Protein AF-A0A3D6EX72-F1 (afdb_monomer)

Solvent-accessible surface area (backbone atoms only — not comparable to full-atom values): 7469 Å² total; per-residue (Å²): 136,86,85,80,82,80,80,81,78,77,79,78,77,79,80,71,85,74,81,72,70,43,77,52,79,82,51,89,99,58,86,81,90,85,90,85,56,55,91,78,29,48,62,69,95,74,59,73,70,60,56,36,76,90,53,29,96,53,66,65,92,53,55,80,74,70,65,52,53,46,72,46,76,46,68,79,80,61,88,98,65,88,84,88,87,80,90,78,62,94,51,87,85,62,88,80,80,86,88,80,116

Structure (mmCIF, N/CA/C/O backbone):
data_AF-A0A3D6EX72-F1
#
_entry.id   AF-A0A3D6EX72-F1
#
loop_
_atom_site.group_PDB
_atom_site.id
_atom_site.type_symbol
_atom_site.label_atom_id
_atom_site.label_alt_id
_atom_site.label_comp_id
_atom_site.label_asym_id
_atom_site.label_entity_id
_atom_site.label_seq_id
_atom_site.pdbx_PDB_ins_code
_atom_site.Cartn_x
_atom_site.Cartn_y
_atom_site.Cartn_z
_atom_site.occupancy
_atom_site.B_iso_or_equiv
_atom_site.auth_seq_id
_atom_site.auth_comp_id
_atom_site.auth_asym_id
_atom_site.auth_atom_id
_atom_site.pdbx_PDB_model_num
ATOM 1 N N . MET A 1 1 ? 23.526 -18.997 56.737 1.00 39.22 1 MET A N 1
ATOM 2 C CA . MET A 1 1 ? 23.527 -19.389 55.312 1.00 39.22 1 MET A CA 1
ATOM 3 C C . MET A 1 1 ? 22.386 -18.624 54.656 1.00 39.22 1 MET A C 1
ATOM 5 O O . MET A 1 1 ? 21.242 -18.857 55.017 1.00 39.22 1 MET A O 1
ATOM 9 N N . LYS A 1 2 ? 22.688 -17.590 53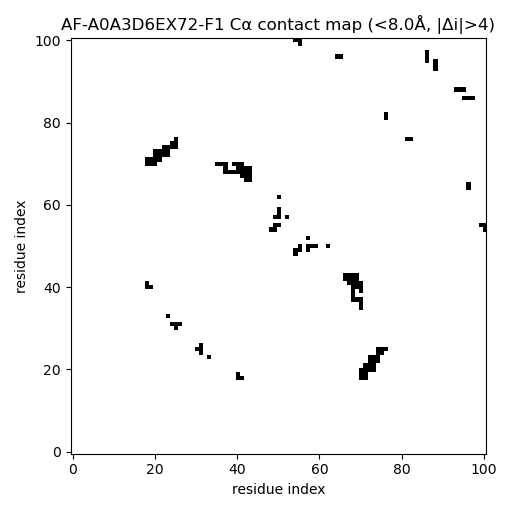.861 1.00 40.88 2 LYS A N 1
ATOM 10 C CA . LYS A 1 2 ? 21.680 -16.709 53.247 1.00 40.88 2 LYS 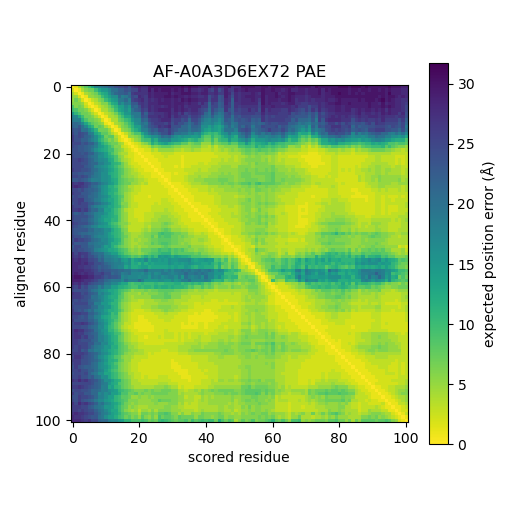A CA 1
ATOM 11 C C . LYS A 1 2 ? 21.307 -17.302 51.889 1.00 40.88 2 LYS A C 1
ATOM 13 O O . LYS A 1 2 ? 22.139 -17.306 50.990 1.00 40.88 2 LYS A O 1
ATOM 18 N N . ALA A 1 3 ? 20.101 -17.848 51.772 1.00 45.00 3 ALA A N 1
ATOM 19 C CA . ALA A 1 3 ? 19.564 -18.295 50.494 1.00 45.00 3 ALA A CA 1
ATOM 20 C C . ALA A 1 3 ? 19.181 -17.054 49.673 1.00 45.00 3 ALA A C 1
ATOM 22 O O . ALA A 1 3 ? 18.175 -16.407 49.957 1.00 45.00 3 ALA A O 1
ATOM 23 N N . SER A 1 4 ? 20.016 -16.679 48.703 1.00 49.28 4 SER A N 1
ATOM 24 C CA . SER A 1 4 ? 19.645 -15.684 47.695 1.00 49.28 4 SER A CA 1
ATOM 25 C C . SER A 1 4 ? 18.613 -16.302 46.756 1.00 49.28 4 SER A C 1
ATOM 27 O O . SER A 1 4 ? 18.953 -17.163 45.947 1.00 49.28 4 SER A O 1
ATOM 29 N N . LEU A 1 5 ? 17.359 -15.859 46.860 1.00 48.84 5 LEU A N 1
ATOM 30 C CA . LEU A 1 5 ? 16.354 -16.086 45.825 1.00 48.84 5 LEU A CA 1
ATOM 31 C C . LEU A 1 5 ? 16.748 -15.274 44.584 1.00 48.84 5 LEU A C 1
ATOM 33 O O . LEU A 1 5 ? 16.653 -14.048 44.578 1.00 48.84 5 LEU A O 1
ATOM 37 N N . ILE A 1 6 ? 17.190 -15.960 43.533 1.00 57.16 6 ILE A N 1
ATOM 38 C CA . ILE A 1 6 ? 17.331 -15.379 42.197 1.00 57.16 6 ILE A CA 1
ATOM 39 C C . ILE A 1 6 ? 15.939 -15.407 41.560 1.00 57.16 6 ILE A C 1
ATOM 41 O O . ILE A 1 6 ? 15.443 -16.463 41.175 1.00 57.16 6 ILE A O 1
ATOM 45 N N . VAL A 1 7 ? 15.287 -14.246 41.491 1.00 55.91 7 VAL A N 1
ATOM 46 C CA . VAL A 1 7 ? 14.024 -14.072 40.765 1.00 55.91 7 VAL A CA 1
ATOM 47 C C . VAL A 1 7 ? 14.360 -13.969 39.278 1.00 55.91 7 VAL A C 1
ATOM 49 O O . VAL A 1 7 ? 14.797 -12.926 38.798 1.00 55.91 7 VAL A O 1
ATOM 52 N N . ILE A 1 8 ? 14.198 -15.072 38.549 1.00 58.75 8 ILE A N 1
ATOM 53 C CA . ILE A 1 8 ? 14.285 -15.099 37.085 1.00 58.75 8 ILE A CA 1
ATOM 54 C C . ILE A 1 8 ? 13.004 -14.448 36.556 1.00 58.75 8 ILE A C 1
ATOM 56 O O . ILE A 1 8 ? 11.953 -15.081 36.479 1.00 58.75 8 ILE A O 1
ATOM 60 N N . SER A 1 9 ? 13.079 -13.152 36.252 1.00 58.03 9 SER A N 1
ATOM 61 C CA . SER A 1 9 ? 12.017 -12.431 35.549 1.00 58.03 9 SER A CA 1
ATOM 62 C C . SER A 1 9 ? 11.992 -12.909 34.096 1.00 58.03 9 SER A C 1
ATOM 64 O O . SER A 1 9 ? 12.827 -12.511 33.284 1.00 58.03 9 SER A O 1
ATOM 66 N N . LEU A 1 10 ? 11.081 -13.833 33.787 1.00 56.16 10 LEU A N 1
ATOM 67 C CA . LEU A 1 10 ? 10.816 -14.292 32.429 1.00 56.16 10 LEU A CA 1
ATOM 68 C C . LEU A 1 10 ? 10.096 -13.157 31.688 1.00 56.16 10 LEU A C 1
ATOM 70 O O . LEU A 1 10 ? 8.893 -12.964 31.846 1.00 56.16 10 LEU A O 1
ATOM 74 N N . ILE A 1 11 ? 10.846 -12.370 30.919 1.00 62.16 11 ILE A N 1
ATOM 75 C CA . ILE A 1 11 ? 10.287 -11.346 30.036 1.00 62.16 11 ILE A CA 1
ATOM 76 C C . ILE A 1 11 ? 9.504 -12.092 28.947 1.00 62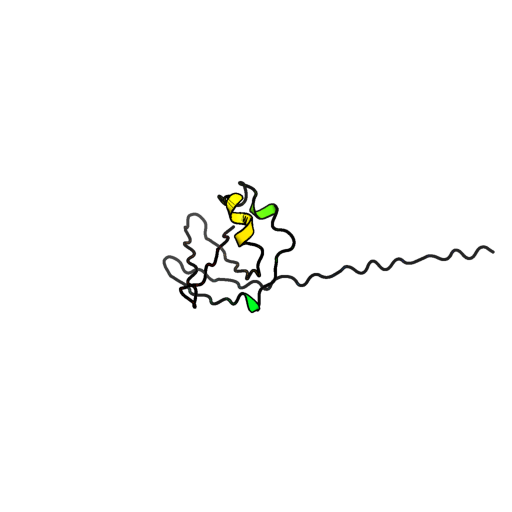.16 11 ILE A C 1
ATOM 78 O O . ILE A 1 11 ? 10.097 -12.614 28.006 1.00 62.16 11 ILE A O 1
ATOM 82 N N . LEU A 1 12 ? 8.178 -12.198 29.092 1.00 53.06 12 LEU A N 1
ATOM 83 C CA . LEU A 1 12 ? 7.307 -12.633 28.002 1.00 53.06 12 LEU A CA 1
ATOM 84 C C . LEU A 1 12 ? 7.362 -11.562 26.911 1.00 53.06 12 LEU A C 1
ATOM 86 O O . LEU A 1 12 ? 6.697 -10.530 27.002 1.00 53.06 12 LEU A O 1
ATOM 90 N N . SER A 1 13 ? 8.172 -11.794 25.881 1.00 59.12 13 SER A N 1
ATOM 91 C CA . SER A 1 13 ? 8.082 -11.042 24.636 1.00 59.12 13 SER A CA 1
ATOM 92 C C . SER A 1 13 ? 6.699 -11.285 24.041 1.00 59.12 13 SER A C 1
ATOM 94 O O . SER A 1 13 ? 6.375 -12.392 23.614 1.00 59.12 13 SER A O 1
ATOM 96 N N . ILE A 1 14 ? 5.864 -10.252 24.060 1.00 60.03 14 ILE A N 1
ATOM 97 C CA . ILE A 1 14 ? 4.561 -10.253 23.408 1.00 60.03 14 ILE A CA 1
ATOM 98 C C . ILE A 1 14 ? 4.852 -10.281 21.902 1.00 60.03 14 ILE A C 1
ATOM 100 O O . ILE A 1 14 ? 5.216 -9.264 21.319 1.00 60.03 14 ILE A O 1
ATOM 104 N N . MET A 1 15 ? 4.796 -11.458 21.277 1.00 59.31 15 MET A N 1
ATOM 105 C CA . MET A 1 15 ? 4.859 -11.574 19.820 1.00 59.31 15 MET A CA 1
ATOM 106 C C . MET A 1 15 ? 3.561 -10.995 19.256 1.00 59.31 15 MET A C 1
ATOM 108 O O . MET A 1 15 ? 2.525 -11.658 19.288 1.00 59.31 15 MET A O 1
ATOM 112 N N . SER A 1 16 ? 3.601 -9.749 18.778 1.00 62.56 16 SER A N 1
ATOM 113 C CA . SER A 1 16 ? 2.499 -9.193 17.996 1.00 62.56 16 SER A CA 1
ATOM 114 C C . SER A 1 16 ? 2.403 -9.951 16.665 1.00 62.56 16 SER A C 1
ATOM 116 O O . SER A 1 16 ? 3.434 -10.212 16.029 1.00 62.56 16 SER A O 1
ATOM 118 N N . PRO A 1 17 ? 1.195 -10.361 16.239 1.00 66.94 17 PRO A N 1
ATOM 119 C CA . PRO A 1 17 ? 1.019 -11.000 14.945 1.00 66.94 17 PRO A CA 1
ATOM 120 C C . PRO A 1 17 ? 1.451 -10.021 13.850 1.00 66.94 17 PRO A C 1
ATOM 122 O O . PRO A 1 17 ? 0.917 -8.920 13.740 1.00 66.94 17 PRO A O 1
ATOM 125 N N . GLN A 1 18 ? 2.456 -10.413 13.067 1.00 72.62 18 GLN A N 1
ATOM 126 C CA . GLN A 1 18 ? 2.917 -9.614 11.937 1.00 72.62 18 GLN A CA 1
ATOM 127 C C . GLN A 1 18 ? 1.840 -9.594 10.846 1.00 72.62 18 GLN A C 1
ATOM 129 O O . GLN A 1 18 ? 1.171 -10.612 10.634 1.00 72.62 18 GLN A O 1
ATOM 134 N N . PRO A 1 19 ? 1.665 -8.466 10.142 1.00 82.50 19 PRO A N 1
ATOM 135 C CA . PRO A 1 19 ? 0.698 -8.393 9.065 1.00 82.50 19 PRO A CA 1
ATOM 136 C C . PRO A 1 19 ? 1.070 -9.351 7.929 1.00 82.50 19 PRO A C 1
ATOM 138 O O . PRO A 1 19 ? 2.239 -9.496 7.570 1.00 82.50 19 PRO A O 1
ATOM 141 N N . ALA A 1 20 ? 0.063 -9.987 7.333 1.00 89.31 20 ALA A N 1
ATOM 142 C CA . ALA A 1 20 ? 0.259 -10.766 6.119 1.00 89.31 20 ALA A CA 1
ATOM 143 C C . ALA A 1 20 ? 0.597 -9.829 4.948 1.00 89.31 20 ALA A C 1
ATOM 145 O O . ALA A 1 20 ? -0.112 -8.849 4.707 1.00 89.31 20 ALA A O 1
ATOM 146 N N . ILE A 1 21 ? 1.667 -10.150 4.218 1.00 92.31 21 ILE A N 1
ATOM 147 C CA . ILE A 1 21 ? 2.133 -9.385 3.058 1.00 92.31 21 ILE A CA 1
ATOM 148 C C . ILE A 1 21 ? 1.880 -10.203 1.797 1.00 92.31 21 ILE A C 1
ATOM 150 O O . ILE A 1 21 ? 2.327 -11.344 1.686 1.00 92.31 21 ILE A O 1
ATOM 154 N N . THR A 1 22 ? 1.179 -9.604 0.838 1.00 95.25 22 THR A N 1
ATOM 155 C CA . THR A 1 22 ? 0.987 -10.177 -0.495 1.00 95.25 22 THR A CA 1
ATOM 156 C C . THR A 1 22 ? 2.049 -9.624 -1.435 1.00 95.25 22 THR A C 1
ATOM 158 O O . THR A 1 22 ? 2.090 -8.423 -1.698 1.00 95.25 22 THR A O 1
ATOM 161 N N . THR A 1 23 ? 2.915 -10.484 -1.964 1.00 96.00 23 THR A N 1
ATOM 162 C CA . THR A 1 23 ? 3.874 -10.060 -2.987 1.00 96.00 23 THR A CA 1
ATOM 163 C C . THR A 1 23 ? 3.167 -9.885 -4.328 1.00 96.00 23 THR A C 1
ATOM 165 O O . THR A 1 23 ? 2.461 -10.785 -4.784 1.00 96.00 23 THR A O 1
ATOM 168 N N . ILE A 1 24 ? 3.340 -8.715 -4.938 1.00 95.12 24 ILE A N 1
ATOM 169 C CA . ILE A 1 24 ? 2.904 -8.432 -6.301 1.00 95.12 24 ILE A CA 1
ATOM 170 C C . ILE A 1 24 ? 4.064 -8.658 -7.267 1.00 95.12 24 ILE A C 1
ATOM 172 O O . ILE A 1 24 ? 5.223 -8.433 -6.923 1.00 95.12 24 ILE A O 1
ATOM 176 N N . GLU A 1 25 ? 3.728 -9.053 -8.488 1.00 95.38 25 GLU A N 1
ATOM 177 C CA . GLU A 1 25 ? 4.644 -9.338 -9.588 1.00 95.38 25 GLU A CA 1
ATOM 178 C C . GLU A 1 25 ? 4.316 -8.378 -10.740 1.00 95.38 25 GLU A C 1
ATOM 180 O O . GLU A 1 25 ? 3.487 -8.692 -11.599 1.00 95.38 25 GLU A O 1
ATOM 185 N N . PRO A 1 26 ? 4.888 -7.161 -10.739 1.00 92.69 26 PRO A N 1
ATOM 186 C CA . PRO A 1 26 ? 4.644 -6.180 -11.784 1.00 92.69 26 PRO A CA 1
ATOM 187 C C . PRO A 1 26 ? 5.126 -6.676 -13.146 1.00 92.69 26 PRO A C 1
ATOM 189 O O . PRO A 1 26 ? 6.224 -7.217 -13.276 1.00 92.69 26 PRO A O 1
ATOM 192 N N . VAL A 1 27 ? 4.339 -6.411 -14.185 1.00 93.69 27 VAL A N 1
ATOM 193 C CA . VAL A 1 27 ? 4.704 -6.711 -15.573 1.00 93.69 27 VAL A CA 1
ATOM 194 C C . VAL A 1 27 ? 5.017 -5.405 -16.292 1.00 93.69 27 VAL A C 1
ATOM 196 O O . VAL A 1 27 ? 4.239 -4.454 -16.239 1.00 93.69 27 VAL A O 1
ATOM 199 N N . ALA A 1 28 ? 6.162 -5.345 -16.973 1.00 94.00 28 ALA A N 1
ATOM 200 C CA . ALA A 1 28 ? 6.565 -4.159 -17.721 1.00 94.00 28 ALA A CA 1
ATOM 201 C C . ALA A 1 28 ? 5.514 -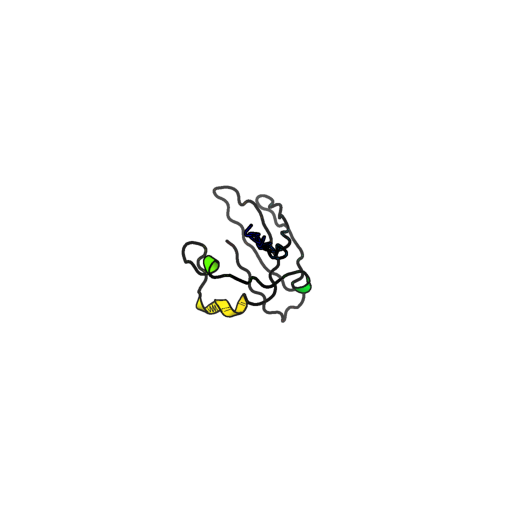3.792 -18.782 1.00 94.00 28 ALA A C 1
ATOM 203 O O . ALA A 1 28 ? 5.157 -4.626 -19.614 1.00 94.00 28 ALA A O 1
ATOM 204 N N . ASN A 1 29 ? 5.053 -2.536 -18.765 1.00 93.94 29 ASN A N 1
ATOM 205 C CA . ASN A 1 29 ? 4.006 -2.014 -19.656 1.00 93.94 29 ASN A CA 1
ATOM 206 C C . ASN A 1 29 ? 2.690 -2.817 -19.621 1.00 93.94 29 ASN A C 1
ATOM 208 O O . ASN A 1 29 ? 1.951 -2.830 -20.606 1.00 93.94 29 ASN A O 1
ATOM 212 N N . GLY A 1 30 ? 2.419 -3.513 -18.515 1.00 93.94 30 GLY A N 1
ATOM 213 C CA . GLY A 1 30 ? 1.221 -4.319 -18.321 1.00 93.94 30 GLY A CA 1
ATOM 214 C C . GLY A 1 30 ? 0.453 -3.924 -17.067 1.00 93.94 30 GLY A C 1
ATOM 215 O O . GLY A 1 30 ? 0.907 -3.116 -16.258 1.00 93.94 30 GLY A O 1
ATOM 216 N N . GLU A 1 31 ? -0.714 -4.538 -16.906 1.00 94.69 31 GLU A N 1
ATOM 217 C CA . GLU A 1 31 ? -1.560 -4.400 -15.727 1.00 94.69 31 GLU A CA 1
ATOM 218 C C . GLU A 1 31 ? -1.691 -5.758 -15.033 1.00 94.69 31 GLU A C 1
ATOM 220 O O . GLU A 1 31 ? -1.804 -6.801 -15.683 1.00 94.69 31 GLU A O 1
ATOM 225 N N . VAL A 1 32 ? -1.665 -5.740 -13.704 1.00 95.25 32 VAL A N 1
ATOM 226 C CA . VAL A 1 32 ? -1.865 -6.914 -12.853 1.00 95.25 32 VAL A CA 1
ATOM 227 C C . VAL A 1 32 ? -2.895 -6.576 -11.784 1.00 95.25 32 VAL A C 1
ATOM 229 O O . VAL A 1 32 ? -2.876 -5.482 -11.223 1.00 95.25 32 VAL A O 1
ATOM 232 N N . LEU A 1 33 ? -3.800 -7.516 -11.505 1.00 95.88 33 LEU A N 1
ATOM 233 C CA . LEU A 1 33 ? -4.870 -7.337 -10.527 1.00 95.88 33 LEU A CA 1
ATOM 234 C C . LEU A 1 33 ? -4.649 -8.244 -9.320 1.00 95.88 33 LEU A C 1
ATOM 236 O O . LEU A 1 33 ? -4.467 -9.454 -9.456 1.00 95.88 33 LEU A O 1
ATOM 240 N N . TYR A 1 34 ? -4.752 -7.650 -8.135 1.00 95.38 34 TYR A N 1
ATOM 241 C CA . TYR A 1 34 ? -4.704 -8.342 -6.854 1.00 95.38 34 TYR A CA 1
ATOM 242 C C . TYR A 1 34 ? -5.958 -8.019 -6.050 1.00 95.38 34 TYR A C 1
ATOM 244 O O . TYR A 1 34 ? -6.434 -6.884 -6.056 1.00 95.38 34 TYR A O 1
ATOM 252 N N . LYS A 1 35 ? -6.490 -9.019 -5.341 1.00 94.44 35 LYS A N 1
ATOM 253 C CA . LYS A 1 35 ? -7.657 -8.857 -4.469 1.00 94.44 35 LYS A CA 1
ATOM 254 C C . LYS A 1 35 ? -7.230 -8.913 -3.006 1.00 94.44 35 LYS A C 1
ATOM 256 O O . LYS A 1 35 ? -6.540 -9.841 -2.599 1.00 94.44 35 LYS A O 1
ATOM 261 N N . GLY A 1 36 ? -7.669 -7.928 -2.227 1.00 92.06 36 GLY A N 1
ATOM 262 C CA . GLY A 1 36 ? -7.493 -7.871 -0.777 1.00 92.06 36 GLY A CA 1
ATOM 263 C C . GLY A 1 36 ? -8.834 -7.738 -0.060 1.00 92.06 36 GLY A C 1
ATOM 264 O O . GLY A 1 36 ? -9.828 -7.328 -0.658 1.00 92.06 36 GLY A O 1
ATOM 265 N N . ASN A 1 37 ? -8.864 -8.081 1.228 1.00 92.69 37 ASN A N 1
ATOM 266 C CA . ASN A 1 37 ? -10.037 -7.910 2.080 1.00 92.69 37 ASN A CA 1
ATOM 267 C C . ASN A 1 37 ? -9.622 -7.329 3.438 1.00 92.69 37 ASN A C 1
ATOM 269 O O . ASN A 1 37 ? -8.871 -7.956 4.184 1.00 92.69 37 ASN A O 1
ATOM 273 N N . LEU A 1 38 ? -10.146 -6.148 3.781 1.00 91.94 38 LEU A N 1
ATOM 274 C CA . LEU A 1 38 ? -9.846 -5.463 5.044 1.00 91.94 38 LEU A CA 1
ATOM 275 C C . LEU A 1 38 ? -10.244 -6.280 6.281 1.00 91.94 38 LEU A C 1
ATOM 277 O O . LEU A 1 38 ? -9.651 -6.093 7.342 1.00 91.94 38 LEU A O 1
ATOM 281 N N . SER A 1 39 ? -11.186 -7.224 6.170 1.00 91.75 39 SER A N 1
ATOM 282 C CA . SER A 1 39 ? -11.528 -8.126 7.278 1.00 91.75 39 SER A CA 1
ATOM 283 C C . SER A 1 39 ? -10.397 -9.098 7.637 1.00 91.75 3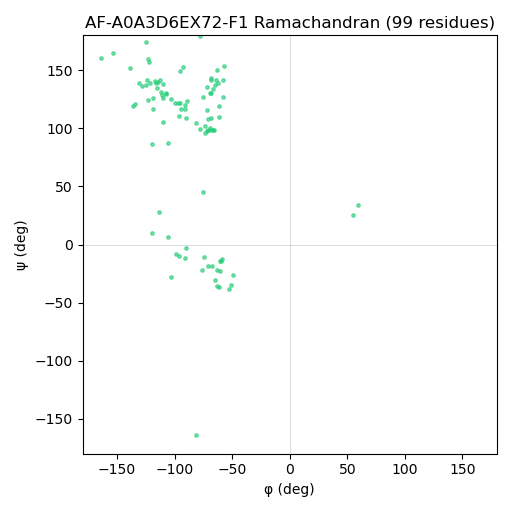9 SER A C 1
ATOM 285 O O . SER A 1 39 ? -10.424 -9.681 8.716 1.00 91.75 39 SER A O 1
ATOM 287 N N . GLN A 1 40 ? -9.430 -9.300 6.737 1.00 91.12 40 GLN A N 1
ATOM 288 C CA . GLN A 1 40 ? -8.227 -10.110 6.961 1.00 91.12 40 GLN A CA 1
ATOM 289 C C . GLN A 1 40 ? -7.024 -9.258 7.390 1.00 91.12 40 GLN A C 1
ATOM 291 O O . GLN A 1 40 ? -5.989 -9.801 7.768 1.00 91.12 40 GLN A O 1
ATOM 296 N N . GLY A 1 41 ? -7.152 -7.932 7.310 1.00 91.38 41 GLY A N 1
ATOM 297 C CA . GLY A 1 41 ? -6.139 -6.993 7.766 1.00 91.38 41 GLY A CA 1
ATOM 298 C C . GLY A 1 41 ? -6.136 -6.824 9.282 1.00 91.38 41 GLY A C 1
ATOM 299 O O . GLY A 1 41 ? -6.953 -7.406 9.998 1.00 91.38 41 GLY A O 1
ATOM 300 N N . GLN A 1 42 ? -5.221 -5.992 9.764 1.00 91.31 42 GLN A N 1
ATOM 301 C CA . GLN A 1 42 ? -5.113 -5.596 11.171 1.00 91.31 42 GLN A CA 1
ATOM 302 C C . GLN A 1 42 ? -4.803 -4.095 11.258 1.00 91.31 42 GLN A C 1
ATOM 304 O O . GLN A 1 42 ? -4.219 -3.544 10.315 1.00 91.31 42 GLN A O 1
ATOM 309 N N . PRO A 1 43 ? -5.204 -3.403 12.335 1.00 90.38 43 PRO A N 1
ATOM 310 C CA . PRO A 1 43 ? -4.754 -2.039 12.569 1.00 90.38 43 PRO A CA 1
ATOM 311 C C . PRO A 1 43 ? -3.234 -2.012 12.759 1.00 90.38 43 PRO A C 1
ATOM 313 O O . PRO A 1 43 ? -2.633 -2.978 13.226 1.00 90.38 43 PRO A O 1
ATOM 316 N N . LEU A 1 44 ? -2.613 -0.897 12.380 1.00 86.00 44 LEU A N 1
ATOM 317 C CA . LEU A 1 44 ? -1.217 -0.632 12.702 1.00 86.00 44 LEU A CA 1
ATOM 318 C C . LEU A 1 44 ? -1.159 0.216 13.968 1.00 86.00 44 LEU A C 1
ATOM 320 O O . LEU A 1 44 ? -1.694 1.323 13.991 1.00 86.00 44 LEU A O 1
ATOM 324 N N . ASP A 1 45 ? -0.486 -0.300 14.994 1.00 84.44 45 ASP A N 1
ATOM 325 C CA . ASP A 1 45 ? -0.343 0.389 16.281 1.00 84.44 45 ASP A CA 1
ATOM 326 C C . ASP A 1 45 ? 0.473 1.684 16.157 1.00 84.44 45 ASP A C 1
ATOM 328 O O . ASP A 1 45 ? 0.232 2.650 16.882 1.00 84.44 45 ASP A O 1
ATOM 332 N N . ASP A 1 46 ? 1.421 1.719 15.214 1.00 84.88 46 ASP A N 1
ATOM 333 C CA . ASP A 1 46 ? 2.231 2.895 14.923 1.00 84.88 46 ASP A CA 1
ATOM 334 C C . ASP A 1 46 ? 2.349 3.166 13.415 1.00 84.88 46 ASP A C 1
ATOM 336 O O . ASP A 1 46 ? 2.856 2.364 12.627 1.00 84.88 46 ASP A O 1
ATOM 340 N N . LEU A 1 47 ? 1.900 4.361 13.038 1.00 82.62 47 LEU A N 1
ATOM 341 C CA . LEU A 1 47 ? 2.002 4.938 11.698 1.00 82.62 47 LEU A CA 1
ATOM 342 C C . LEU A 1 47 ? 2.808 6.240 11.695 1.00 82.62 47 LEU A C 1
ATOM 344 O O . LEU A 1 47 ? 2.792 6.961 10.703 1.00 82.62 47 LEU A O 1
ATOM 348 N N . SER A 1 48 ? 3.481 6.589 12.794 1.00 83.06 48 SER A N 1
ATOM 349 C CA . SER A 1 48 ? 4.256 7.831 12.924 1.00 83.06 48 SER A CA 1
ATOM 350 C C . SER A 1 48 ? 5.266 8.012 11.787 1.00 83.06 48 SER A C 1
ATOM 352 O O . SER A 1 48 ? 5.403 9.109 11.246 1.00 83.06 48 SER A O 1
ATOM 354 N N . TRP A 1 49 ? 5.889 6.915 11.362 1.00 80.25 49 TRP A N 1
ATOM 355 C CA . TRP A 1 49 ? 6.834 6.856 10.255 1.00 80.25 49 TRP A CA 1
ATOM 356 C C . TRP A 1 49 ? 6.219 7.273 8.908 1.00 80.25 49 TRP A C 1
ATOM 358 O O . TRP A 1 49 ? 6.888 7.948 8.129 1.00 80.25 49 TRP A O 1
ATOM 368 N N . ALA A 1 50 ? 4.954 6.946 8.633 1.00 78.19 50 ALA A N 1
ATOM 369 C CA . ALA A 1 50 ? 4.311 7.223 7.345 1.00 78.19 50 ALA A CA 1
ATOM 370 C C . ALA A 1 50 ? 4.028 8.720 7.109 1.00 78.19 50 ALA A C 1
ATOM 372 O O . ALA A 1 50 ? 3.844 9.138 5.970 1.00 78.19 50 ALA A O 1
ATOM 373 N N . TRP A 1 51 ? 4.017 9.537 8.171 1.00 76.12 51 TRP A N 1
ATOM 374 C CA . TRP A 1 51 ? 3.738 10.981 8.092 1.00 76.12 51 TRP A CA 1
ATOM 375 C C . TRP A 1 51 ? 4.987 11.837 7.879 1.00 76.12 51 TRP A C 1
ATOM 377 O O . TRP A 1 51 ? 4.885 13.054 7.734 1.00 76.12 51 TRP A O 1
ATOM 387 N N . SER A 1 52 ? 6.171 11.225 7.858 1.00 74.75 52 SER A N 1
ATOM 388 C CA . SER A 1 52 ? 7.391 11.934 7.487 1.00 74.75 52 SER A CA 1
ATOM 389 C C . SER A 1 52 ? 7.355 12.285 6.000 1.00 74.75 52 SER A C 1
ATOM 391 O O . SER A 1 52 ? 7.174 11.408 5.155 1.00 74.75 52 SER A O 1
ATOM 393 N N . SER A 1 53 ? 7.627 13.550 5.669 1.00 65.50 53 SER A N 1
ATOM 394 C CA . SER A 1 53 ? 7.765 14.014 4.280 1.00 65.50 53 SER A CA 1
ATOM 395 C C . SER A 1 53 ? 8.885 13.304 3.511 1.00 65.50 53 SER A C 1
ATOM 397 O O . SER A 1 53 ? 8.929 13.382 2.286 1.00 65.50 53 SER A O 1
ATOM 399 N N . ALA A 1 54 ? 9.777 12.600 4.216 1.00 69.00 54 ALA A N 1
ATOM 400 C CA . ALA A 1 54 ? 10.806 11.757 3.620 1.00 69.00 54 ALA A CA 1
ATOM 401 C C . ALA A 1 54 ? 10.273 10.417 3.074 1.00 69.00 54 ALA A C 1
ATOM 403 O O . ALA A 1 54 ? 10.939 9.824 2.232 1.00 69.00 54 ALA A O 1
ATOM 404 N N . ASN A 1 55 ? 9.111 9.940 3.543 1.00 65.75 55 ASN A N 1
ATOM 405 C CA . ASN A 1 55 ? 8.569 8.619 3.196 1.00 65.75 55 ASN A CA 1
ATOM 406 C C . ASN A 1 55 ? 7.425 8.693 2.175 1.00 65.75 55 ASN A C 1
ATOM 408 O O . ASN A 1 55 ? 7.246 7.758 1.406 1.00 65.75 55 ASN A O 1
ATOM 412 N N . ALA A 1 56 ? 6.676 9.800 2.128 1.00 61.62 56 ALA A N 1
ATOM 413 C CA . ALA A 1 56 ? 5.702 10.071 1.072 1.00 61.62 56 ALA A CA 1
ATOM 414 C C . ALA A 1 56 ? 5.292 11.553 1.047 1.00 61.62 56 ALA A C 1
ATOM 416 O O . ALA A 1 56 ? 5.366 12.258 2.055 1.00 61.62 56 ALA A O 1
ATOM 417 N N . CYS A 1 57 ? 4.746 12.018 -0.081 1.00 61.59 57 CYS A N 1
ATOM 418 C CA . CYS A 1 57 ? 4.007 13.285 -0.166 1.00 61.59 57 CYS A CA 1
ATOM 419 C C . CYS A 1 57 ? 2.600 13.160 0.456 1.00 61.59 57 CYS A C 1
ATOM 421 O O . CYS A 1 57 ? 1.610 13.570 -0.151 1.00 61.59 57 CYS A O 1
ATOM 423 N N . PHE A 1 58 ? 2.486 12.546 1.636 1.00 64.50 58 PHE A N 1
ATOM 424 C CA . PHE A 1 58 ? 1.200 12.323 2.286 1.00 64.50 58 PHE A CA 1
ATOM 425 C C . PHE A 1 58 ? 0.829 13.512 3.178 1.00 64.50 58 PHE A C 1
ATOM 427 O O . PHE A 1 58 ? 1.587 13.861 4.085 1.00 64.50 58 PHE A O 1
ATOM 434 N N . PRO A 1 59 ? -0.333 14.154 2.967 1.00 64.19 59 PRO A N 1
ATOM 435 C CA . PRO A 1 59 ? -0.771 15.217 3.851 1.00 64.19 59 PRO A CA 1
ATOM 436 C C . PRO A 1 59 ? -1.210 14.606 5.188 1.00 64.19 59 PRO A C 1
ATOM 438 O O . PRO A 1 59 ? -2.204 13.881 5.253 1.00 64.19 59 PRO A O 1
ATOM 441 N N . GLU A 1 60 ? -0.501 14.940 6.269 1.00 73.62 60 GLU A N 1
ATOM 442 C CA . GLU A 1 60 ? -0.829 14.539 7.651 1.00 73.62 60 GLU A CA 1
ATOM 443 C C . GLU A 1 60 ? -2.303 14.814 8.013 1.00 73.62 60 GLU A C 1
ATOM 445 O O . GLU A 1 60 ? -2.912 14.095 8.804 1.00 73.62 60 GLU A O 1
ATOM 450 N N . THR A 1 61 ? -2.928 15.797 7.358 1.00 78.44 61 THR A N 1
ATOM 451 C CA . THR A 1 61 ? -4.353 16.131 7.497 1.00 78.44 61 THR A CA 1
ATOM 452 C C . THR A 1 61 ? -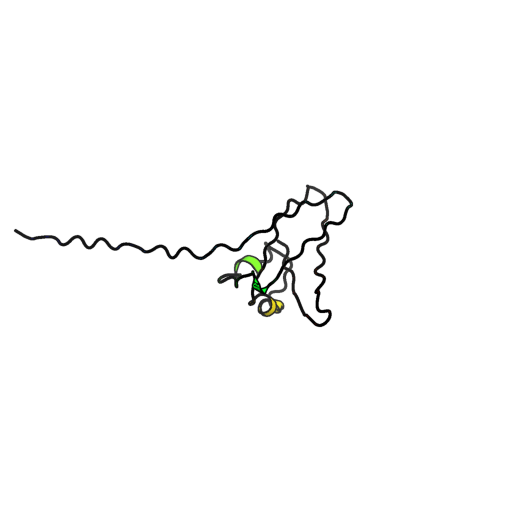5.314 14.988 7.146 1.00 78.44 61 THR A C 1
ATOM 454 O O . THR A 1 61 ? -6.501 15.104 7.439 1.00 78.44 61 THR A O 1
ATOM 457 N N . GLN A 1 62 ? -4.847 13.900 6.521 1.00 84.38 62 GLN A N 1
ATOM 458 C CA . GLN A 1 62 ? -5.648 12.713 6.193 1.00 84.38 62 GLN A CA 1
ATOM 459 C C . GLN A 1 62 ? -5.353 11.499 7.089 1.00 84.38 62 GLN A C 1
ATOM 461 O O . GLN A 1 62 ? -5.910 10.426 6.856 1.00 84.38 62 GLN A O 1
ATOM 466 N N . LYS A 1 63 ? -4.525 11.650 8.132 1.00 84.06 63 LYS A N 1
ATOM 467 C CA . LYS A 1 63 ? -4.099 10.565 9.033 1.00 84.06 63 LYS A CA 1
ATOM 468 C C . LYS A 1 63 ? -5.251 9.730 9.600 1.00 84.06 63 LYS A C 1
ATOM 470 O O . LYS A 1 63 ? -5.113 8.517 9.734 1.00 84.06 63 LYS A O 1
ATOM 475 N N . GLN A 1 64 ? -6.407 10.337 9.880 1.00 86.56 64 GLN A N 1
ATOM 476 C CA . GLN A 1 64 ? -7.564 9.612 10.423 1.00 86.56 64 GLN A CA 1
ATOM 477 C C . GLN A 1 64 ? -8.120 8.538 9.474 1.00 86.56 64 GLN A C 1
ATOM 479 O O . GLN A 1 64 ? -8.771 7.612 9.948 1.00 86.56 64 GLN A O 1
ATOM 484 N N . LYS A 1 65 ? -7.863 8.621 8.161 1.00 87.75 65 LYS A N 1
ATOM 485 C CA . LYS A 1 65 ? -8.316 7.617 7.181 1.00 87.75 65 LYS A CA 1
ATOM 486 C C . LYS A 1 65 ? -7.526 6.306 7.236 1.00 87.75 65 LYS A C 1
ATOM 488 O O . LYS A 1 65 ? -7.949 5.323 6.638 1.00 87.75 65 LYS A O 1
ATOM 493 N N . PHE A 1 66 ? -6.412 6.285 7.965 1.00 88.38 66 PHE A N 1
ATOM 494 C CA . PHE A 1 66 ? -5.483 5.158 8.056 1.00 88.38 66 PHE A CA 1
ATOM 495 C C . PHE A 1 66 ? -5.468 4.537 9.460 1.00 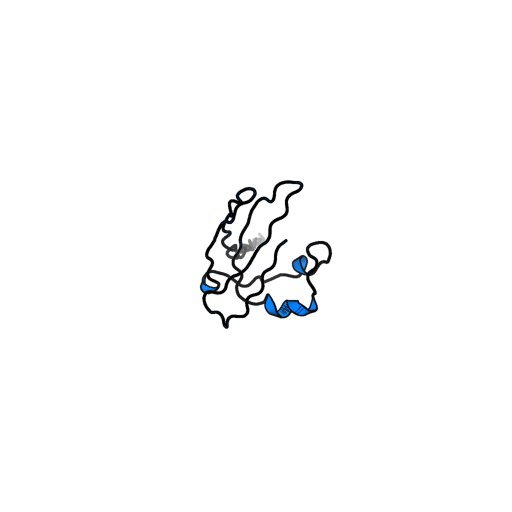88.38 66 PHE A C 1
ATOM 497 O O . PHE A 1 66 ? -4.458 4.021 9.909 1.00 88.38 66 PHE A O 1
ATOM 504 N N . THR A 1 67 ? -6.570 4.619 10.209 1.00 88.69 67 THR A N 1
ATOM 505 C CA . THR A 1 67 ? -6.674 4.032 11.563 1.00 88.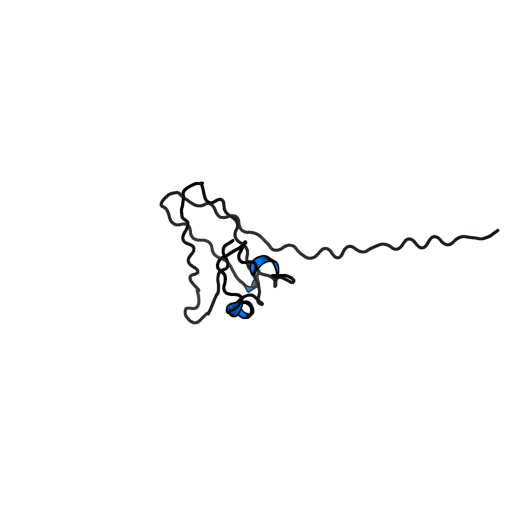69 67 THR A CA 1
ATOM 506 C C . THR A 1 67 ? -7.376 2.672 11.584 1.00 88.69 67 THR A C 1
ATOM 508 O O . THR A 1 67 ? -7.414 2.018 12.623 1.00 88.69 67 THR A O 1
ATOM 511 N N . GLY A 1 68 ? -7.948 2.252 10.452 1.00 90.81 68 GLY A N 1
ATOM 512 C CA . GLY A 1 68 ? -8.642 0.974 10.307 1.00 90.81 68 GLY A CA 1
ATOM 513 C C . GLY A 1 68 ? -7.700 -0.207 10.068 1.00 90.81 68 GLY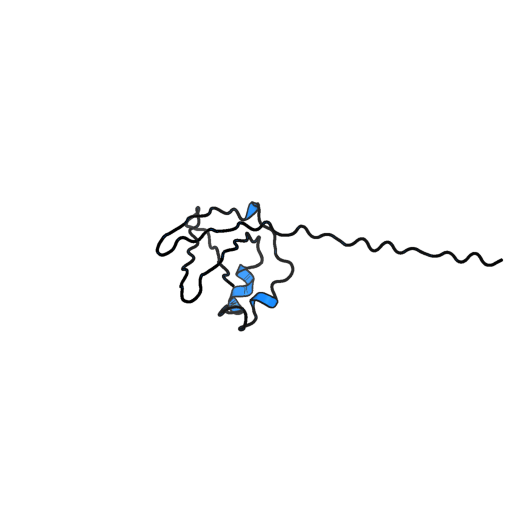 A C 1
ATOM 514 O O . GLY A 1 68 ? -6.490 -0.125 10.268 1.00 90.81 68 GLY A O 1
ATOM 515 N N . ASN A 1 69 ? -8.266 -1.322 9.608 1.00 93.31 69 ASN A N 1
ATOM 516 C CA . ASN A 1 69 ? -7.476 -2.482 9.207 1.00 93.31 69 ASN A CA 1
ATOM 517 C C . ASN A 1 69 ? -6.668 -2.182 7.942 1.00 93.31 69 ASN A C 1
ATOM 519 O O . ASN A 1 69 ? -7.181 -1.572 7.007 1.00 93.31 69 ASN A O 1
ATOM 523 N N . HIS A 1 70 ? -5.438 -2.682 7.890 1.00 92.06 70 HIS A N 1
ATOM 524 C CA . HIS A 1 70 ? -4.553 -2.570 6.738 1.00 92.06 70 HIS A CA 1
ATOM 525 C C . HIS A 1 70 ? -4.294 -3.950 6.137 1.00 92.06 70 HIS A C 1
ATOM 527 O O . HIS A 1 70 ? -4.093 -4.931 6.858 1.00 92.06 70 HIS A O 1
ATOM 533 N N . VAL A 1 71 ? -4.281 -4.006 4.808 1.00 94.12 71 VAL A N 1
ATOM 534 C CA . VAL A 1 71 ? -3.768 -5.133 4.022 1.00 94.12 71 VAL A CA 1
ATOM 535 C C . VAL A 1 71 ? -2.520 -4.664 3.287 1.00 94.12 71 VAL A C 1
ATOM 537 O O . VAL A 1 71 ? -2.469 -3.520 2.835 1.00 94.12 71 VAL A O 1
ATOM 540 N N . PHE A 1 72 ? -1.512 -5.526 3.190 1.00 92.69 72 PHE A N 1
ATOM 541 C CA . PHE A 1 72 ? -0.189 -5.127 2.722 1.00 92.69 72 PHE A CA 1
ATOM 542 C C . PHE A 1 72 ? 0.157 -5.813 1.415 1.00 92.69 72 PHE A C 1
ATOM 544 O O . PHE A 1 72 ? 0.001 -7.027 1.269 1.00 92.69 72 PHE A O 1
ATOM 551 N N . PHE A 1 73 ? 0.681 -5.013 0.493 1.00 93.56 73 PHE A N 1
ATOM 552 C CA . PHE A 1 73 ? 1.230 -5.463 -0.771 1.00 93.56 73 PHE A CA 1
ATOM 553 C C . PHE A 1 73 ? 2.687 -5.024 -0.857 1.00 93.56 73 PHE A C 1
ATOM 555 O O . PHE A 1 73 ? 3.020 -3.909 -0.462 1.00 93.56 73 PHE A O 1
ATOM 562 N N . SER A 1 74 ? 3.555 -5.894 -1.362 1.00 94.12 74 SER A N 1
ATOM 563 C CA . SER A 1 74 ? 4.970 -5.582 -1.581 1.00 94.12 74 SER A CA 1
ATOM 564 C C . SER A 1 74 ? 5.360 -5.934 -3.005 1.00 94.12 74 SER A C 1
ATOM 566 O O . SER A 1 74 ? 5.036 -7.027 -3.461 1.00 94.12 74 SER A O 1
ATOM 568 N N . GLY A 1 75 ? 6.106 -5.075 -3.684 1.00 92.69 75 GLY A N 1
ATOM 569 C CA . GLY A 1 75 ? 6.614 -5.346 -5.024 1.00 92.69 75 GLY A CA 1
ATOM 570 C C . GLY A 1 75 ? 7.895 -4.575 -5.287 1.00 92.69 75 GLY A C 1
ATOM 571 O O . GLY A 1 75 ? 8.225 -3.638 -4.561 1.00 92.69 75 GLY A O 1
ATOM 572 N N . ILE A 1 76 ? 8.621 -4.971 -6.329 1.00 92.25 76 ILE A N 1
ATOM 573 C CA . ILE A 1 76 ? 9.809 -4.247 -6.784 1.00 92.25 76 ILE A CA 1
ATOM 574 C C . ILE A 1 76 ? 9.415 -3.393 -7.984 1.00 92.25 76 ILE A C 1
ATOM 576 O O . ILE A 1 76 ? 8.977 -3.917 -9.005 1.00 92.25 76 ILE A O 1
ATOM 580 N N . ILE A 1 77 ? 9.620 -2.082 -7.869 1.00 91.19 77 ILE A N 1
ATOM 581 C CA . ILE A 1 77 ? 9.541 -1.150 -8.994 1.00 91.19 77 ILE A CA 1
ATOM 582 C C . ILE A 1 77 ? 10.952 -1.041 -9.596 1.00 91.19 77 ILE A C 1
ATOM 584 O O . ILE A 1 77 ? 11.879 -0.610 -8.900 1.00 91.19 77 ILE A O 1
ATOM 588 N N . PRO A 1 78 ? 11.171 -1.455 -10.857 1.00 91.81 78 PRO A N 1
ATOM 589 C CA . PRO A 1 78 ? 12.471 -1.322 -11.506 1.00 91.81 78 PRO A CA 1
ATOM 590 C C . PRO A 1 78 ? 12.966 0.130 -11.547 1.00 91.81 78 PRO A C 1
ATOM 592 O O . PRO A 1 78 ? 12.186 1.083 -11.581 1.00 91.81 78 PRO A O 1
ATOM 595 N N . LYS A 1 79 ? 14.289 0.320 -11.605 1.00 93.50 79 LYS A N 1
ATOM 596 C CA . LYS A 1 79 ? 14.870 1.661 -11.769 1.00 93.50 79 LYS A CA 1
ATOM 597 C C . LYS A 1 79 ? 14.345 2.321 -13.045 1.00 93.50 79 LYS A C 1
ATOM 599 O O . LYS A 1 79 ? 14.249 1.662 -14.076 1.00 93.50 79 LYS A O 1
ATOM 604 N N . TYR A 1 80 ? 14.088 3.628 -12.971 1.00 93.06 80 TYR A N 1
ATOM 605 C CA . TYR A 1 80 ? 13.577 4.435 -14.086 1.00 93.06 80 TYR A CA 1
ATOM 606 C C . TYR A 1 80 ? 12.228 3.945 -14.635 1.00 93.06 80 TYR A C 1
ATOM 608 O O . TYR A 1 80 ? 11.975 4.041 -15.833 1.00 93.06 80 TYR A O 1
ATOM 616 N N . SER A 1 81 ? 11.372 3.414 -13.761 1.00 93.50 81 SER A N 1
ATOM 617 C CA . SER A 1 81 ? 9.998 3.048 -14.100 1.00 93.50 81 SER A CA 1
ATOM 618 C C . SER A 1 81 ? 9.000 3.772 -13.202 1.00 93.50 81 SER A C 1
ATOM 620 O O . SER A 1 81 ? 9.344 4.220 -12.108 1.00 93.50 81 SER A O 1
ATOM 622 N N . GLU A 1 82 ? 7.772 3.895 -13.694 1.00 92.44 82 GLU A N 1
ATOM 623 C CA . GLU A 1 82 ? 6.635 4.431 -12.956 1.00 92.44 82 GLU A CA 1
ATOM 624 C C . GLU A 1 82 ? 5.594 3.322 -12.799 1.00 92.44 82 GLU A C 1
ATOM 626 O O . GLU A 1 82 ? 5.355 2.544 -13.725 1.00 92.44 82 GLU A O 1
ATOM 631 N N . MET A 1 83 ? 4.990 3.242 -11.617 1.00 91.56 83 MET A N 1
ATOM 632 C CA . MET A 1 83 ? 3.893 2.330 -11.325 1.00 91.56 83 MET A CA 1
ATOM 633 C C . MET A 1 83 ? 2.702 3.144 -10.843 1.00 91.56 83 MET A C 1
ATOM 635 O O . MET A 1 83 ? 2.797 3.872 -9.856 1.00 91.56 83 MET A O 1
ATOM 639 N N . THR A 1 84 ? 1.565 2.984 -11.512 1.00 92.44 84 THR A N 1
ATOM 640 C CA . THR A 1 84 ? 0.296 3.547 -11.058 1.00 92.44 84 THR A CA 1
ATOM 641 C C . THR A 1 84 ? -0.480 2.480 -10.300 1.00 92.44 84 THR A C 1
ATOM 643 O O . THR A 1 84 ? -0.796 1.427 -10.847 1.00 92.44 84 THR A O 1
ATOM 646 N N . VAL A 1 85 ? -0.813 2.763 -9.042 1.00 90.62 85 VAL A N 1
ATOM 647 C CA . VAL A 1 85 ? -1.661 1.896 -8.219 1.00 90.62 85 VAL A CA 1
ATOM 648 C C . VAL A 1 85 ? -3.060 2.496 -8.154 1.00 90.62 85 VAL A C 1
ATOM 650 O O . VAL A 1 85 ? -3.228 3.646 -7.756 1.00 90.62 85 VAL A O 1
ATOM 653 N N . THR A 1 86 ? -4.068 1.706 -8.526 1.00 91.75 86 THR A N 1
ATOM 654 C CA . THR A 1 86 ? -5.480 2.095 -8.432 1.00 91.75 86 THR A CA 1
ATOM 655 C C . THR A 1 86 ? -6.210 1.135 -7.506 1.00 91.75 86 THR A C 1
ATOM 657 O O . THR A 1 86 ? -6.180 -0.076 -7.708 1.00 91.75 86 THR A O 1
ATOM 660 N N . VAL A 1 87 ? -6.886 1.675 -6.491 1.00 91.50 87 VAL A N 1
ATOM 661 C CA . VAL A 1 87 ? -7.795 0.894 -5.645 1.00 91.50 87 VAL A CA 1
ATOM 662 C C . VAL A 1 87 ? -9.190 0.971 -6.243 1.00 91.50 87 VAL A C 1
ATOM 664 O O . VAL A 1 87 ? -9.751 2.058 -6.362 1.00 91.50 87 VAL A O 1
ATOM 667 N N . ILE A 1 88 ? -9.747 -0.187 -6.595 1.00 93.00 88 ILE A N 1
ATOM 668 C CA . ILE A 1 88 ? -11.117 -0.327 -7.093 1.00 93.00 88 ILE A CA 1
ATOM 669 C C . ILE A 1 88 ? -11.934 -1.036 -6.003 1.00 93.00 88 ILE A C 1
ATOM 671 O O . ILE A 1 88 ? -11.742 -2.234 -5.789 1.00 93.00 88 ILE A O 1
ATOM 675 N N . PRO A 1 89 ? -12.803 -0.320 -5.269 1.00 93.62 89 PRO A N 1
ATOM 676 C CA . PRO A 1 89 ? -13.704 -0.940 -4.306 1.00 93.62 89 PRO A CA 1
ATOM 677 C C . PRO A 1 89 ? -14.720 -1.867 -4.992 1.00 93.62 89 PRO A C 1
ATOM 679 O O . PRO A 1 89 ? -15.325 -1.480 -5.989 1.00 93.62 89 PRO A O 1
ATOM 682 N N . ASP A 1 90 ? -14.970 -3.052 -4.421 1.00 93.44 90 ASP A N 1
ATOM 683 C CA . ASP A 1 90 ? -16.098 -3.906 -4.844 1.00 93.44 90 ASP A CA 1
ATOM 684 C C . ASP A 1 90 ? -17.450 -3.200 -4.582 1.00 93.44 90 ASP A C 1
ATOM 686 O O . ASP A 1 90 ? -18.390 -3.320 -5.365 1.00 93.44 90 ASP A O 1
ATOM 690 N N . ASP A 1 91 ? -17.541 -2.441 -3.482 1.00 93.19 91 ASP A N 1
ATOM 691 C CA . ASP A 1 91 ? -18.655 -1.539 -3.178 1.00 93.19 91 ASP A CA 1
ATOM 692 C C . ASP A 1 91 ? -18.301 -0.117 -3.620 1.00 93.19 91 ASP A C 1
ATOM 694 O O . ASP A 1 91 ? -17.475 0.547 -2.996 1.00 93.19 91 ASP A O 1
ATOM 698 N N . ALA A 1 92 ? -18.965 0.374 -4.668 1.00 90.12 92 ALA A N 1
ATOM 699 C CA . ALA A 1 92 ? -18.734 1.704 -5.233 1.00 90.12 92 ALA A CA 1
ATOM 700 C C . ALA A 1 92 ? -18.999 2.867 -4.255 1.00 90.12 92 ALA A C 1
ATOM 702 O O . ALA A 1 92 ? -18.606 4.000 -4.534 1.00 90.12 92 ALA A O 1
ATOM 703 N N . THR A 1 93 ? -19.670 2.614 -3.129 1.00 91.38 93 THR A N 1
ATOM 704 C CA . THR A 1 93 ? -19.903 3.615 -2.079 1.00 91.38 93 THR A CA 1
ATOM 705 C C . THR A 1 93 ? -18.816 3.619 -1.003 1.00 91.38 93 THR A C 1
ATOM 707 O O . THR A 1 93 ? -18.747 4.555 -0.201 1.00 91.38 93 THR A O 1
ATOM 710 N N . ALA A 1 94 ? -17.941 2.610 -0.989 1.00 88.81 94 ALA A N 1
ATOM 711 C CA . ALA A 1 94 ? -16.870 2.509 -0.014 1.00 88.81 94 ALA A CA 1
ATOM 712 C C . ALA A 1 94 ? -15.768 3.545 -0.281 1.00 88.81 94 ALA A C 1
ATOM 714 O O . ALA A 1 94 ? -15.308 3.746 -1.405 1.00 88.81 94 ALA A O 1
ATOM 715 N N . ASN A 1 95 ? -15.312 4.188 0.792 1.00 86.69 95 ASN A N 1
ATOM 716 C CA . ASN A 1 95 ? -14.267 5.203 0.750 1.00 86.69 95 ASN A CA 1
ATOM 717 C C . ASN A 1 95 ? -12.961 4.622 1.294 1.00 86.69 95 ASN A C 1
ATOM 719 O O . ASN A 1 95 ? -12.679 4.704 2.491 1.00 86.69 95 ASN A O 1
ATOM 723 N N . PHE A 1 96 ? -12.189 3.995 0.410 1.00 86.25 96 PHE A N 1
ATOM 724 C CA . PHE A 1 96 ? -10.876 3.460 0.751 1.00 86.25 96 PHE A CA 1
ATOM 725 C C . PHE A 1 96 ? -9.772 4.474 0.471 1.00 86.25 96 PHE A C 1
ATOM 727 O O . PHE A 1 96 ? -9.886 5.345 -0.386 1.00 86.25 96 PHE A O 1
ATOM 734 N N . SER A 1 97 ? -8.683 4.362 1.224 1.00 86.56 97 SER A N 1
ATOM 735 C CA . SER A 1 97 ? -7.477 5.164 1.041 1.00 86.56 97 SER A CA 1
ATOM 736 C C . SER A 1 97 ? -6.289 4.227 0.862 1.00 86.56 97 SER A C 1
ATOM 738 O O . SER A 1 97 ? -6.193 3.207 1.540 1.00 86.56 97 SER A O 1
ATOM 740 N N . CYS A 1 98 ? -5.410 4.553 -0.081 1.00 84.56 98 CYS A N 1
ATOM 741 C CA . CYS A 1 98 ? -4.210 3.780 -0.385 1.00 84.56 98 CYS A CA 1
ATOM 742 C C . CYS A 1 98 ? -2.976 4.558 0.063 1.00 84.56 98 CYS A C 1
ATOM 744 O O . CYS A 1 98 ? -2.912 5.764 -0.161 1.00 84.56 98 CYS A O 1
ATOM 746 N N . LEU A 1 99 ? -2.008 3.870 0.664 1.00 79.62 99 LEU A N 1
ATOM 747 C CA . LEU A 1 99 ? -0.704 4.411 1.034 1.00 79.62 99 LEU A CA 1
ATOM 748 C C . LEU A 1 99 ? 0.368 3.621 0.276 1.00 79.62 99 LEU A C 1
ATOM 750 O O . LEU A 1 99 ? 0.485 2.414 0.471 1.00 79.62 99 LEU A O 1
ATOM 754 N N . CYS A 1 100 ? 1.115 4.300 -0.595 1.00 79.38 100 CYS A N 1
ATOM 755 C CA . CYS A 1 100 ? 2.254 3.743 -1.327 1.00 79.38 100 CYS A CA 1
ATOM 756 C C . CYS A 1 100 ? 3.533 4.398 -0.801 1.00 79.38 100 CYS A C 1
ATOM 758 O O . CYS A 1 100 ? 3.584 5.628 -0.714 1.00 79.38 100 CYS A O 1
ATOM 760 N N . ILE A 1 101 ? 4.517 3.578 -0.428 1.00 71.69 101 ILE A N 1
ATOM 761 C CA . ILE A 1 101 ? 5.812 3.975 0.145 1.00 71.69 101 ILE A CA 1
ATOM 762 C C . ILE A 1 101 ? 6.905 3.158 -0.537 1.00 71.69 101 ILE A C 1
ATOM 764 O O . ILE A 1 101 ? 6.632 1.968 -0.819 1.00 71.69 101 ILE A O 1
#

Mean predicted aligned error: 9.46 Å

Sequence (101 aa):
MKASLIVISLILSIMSPQPAITTIEPVANGEVLYKGNLSQGQPLDDLSWAWSSANACFPETQKQKFTGNHVFFSGIIPKYSEMTVTVIPDDATANFSCLCI

Secondary structure (DSSP, 8-state):
---------------PPPPPEEEP---TT--------GGG-B--S--GGGGSTTT----GGGGGGGSS-B-EEE-PPPTT---------SSTT--------

Radius of gyration: 20.55 Å; Cα contacts (8 Å, |Δi|>4): 76; chains: 1; bounding box: 43×36×75 Å

pLDDT: mean 81.67, std 14.88, range [39.22, 96.0]

Foldseek 3Di:
DDDDDDPPPPPPPPPDDDADEAEDDDDVVDDDDDDDDLVSFDFDPDPPVLCDVVNDPDDVVCVVLRRGGDHHYDYDDDPPDDDDDDDDDPDPPDDHDDRDD